Protein AF-A0A4Y2FJ87-F1 (afdb_monomer_lite)

Secondary structure (DSSP, 8-state):
---HHHHHHHHHHHHHH--HHHHHHHHHHH-TTS-HHHHHHHHHHHHHHSPSSPP-SHHHHHHHHHHHHHSGGGHHHHHHHHHHHHHTTT------

Organism: Araneus ventricosus (NCBI:txid182803)

Foldseek 3Di:
DPPPVLVVQLVVQCVVPVANLRSLVVSCVVCVVADSCNVVLVVQLCVQQCDPPHDPDPVVSVVSSVCSVVVCVVVVVVVVVVVVCVVVVRDDDPDD

Radius of gyration: 15.25 Å; chains: 1; bounding box: 34×30×40 Å

Structure (mmCIF, N/CA/C/O backbone):
data_AF-A0A4Y2FJ87-F1
#
_entry.id   AF-A0A4Y2FJ87-F1
#
loop_
_atom_site.group_PDB
_atom_site.id
_atom_site.type_symbol
_atom_site.label_atom_id
_atom_site.label_alt_id
_atom_site.label_comp_id
_atom_site.label_asym_id
_atom_site.label_entity_id
_atom_site.label_seq_id
_atom_site.pdbx_PDB_ins_code
_atom_site.Cartn_x
_atom_site.Cartn_y
_atom_site.Cartn_z
_atom_site.occupancy
_atom_site.B_iso_or_equiv
_atom_site.auth_seq_id
_atom_site.auth_comp_id
_atom_site.auth_asym_id
_atom_site.auth_atom_id
_atom_site.pdbx_PDB_model_num
ATOM 1 N N . MET A 1 1 ? 4.092 6.675 9.240 1.00 38.16 1 MET A N 1
ATOM 2 C CA . MET A 1 1 ? 3.720 8.035 8.795 1.00 38.16 1 MET A CA 1
ATOM 3 C C . MET A 1 1 ? 4.676 8.418 7.672 1.00 38.16 1 MET A C 1
ATOM 5 O O . MET A 1 1 ? 5.751 8.918 7.959 1.00 38.16 1 MET A O 1
ATOM 9 N N . ALA A 1 2 ? 4.354 8.068 6.422 1.00 48.09 2 ALA A N 1
ATOM 10 C CA . ALA A 1 2 ? 5.199 8.396 5.269 1.00 48.09 2 ALA A CA 1
ATOM 11 C C . ALA A 1 2 ? 5.321 9.930 5.149 1.00 48.09 2 ALA A C 1
ATOM 13 O O . ALA A 1 2 ? 4.279 10.602 5.165 1.00 48.09 2 ALA A O 1
ATOM 14 N N . PRO A 1 3 ? 6.535 10.507 5.104 1.00 57.69 3 PRO A N 1
ATOM 15 C CA . PRO A 1 3 ? 6.720 11.948 5.053 1.00 57.69 3 PRO A CA 1
ATOM 16 C C . PRO A 1 3 ? 6.033 12.497 3.801 1.00 57.69 3 PRO A C 1
ATOM 18 O O . PRO A 1 3 ? 6.150 11.953 2.708 1.00 57.69 3 PRO A O 1
ATOM 21 N N . MET A 1 4 ? 5.309 13.604 3.962 1.00 58.56 4 MET A N 1
ATOM 22 C CA . MET A 1 4 ? 4.474 14.280 2.955 1.00 58.56 4 MET A CA 1
ATOM 23 C C . MET A 1 4 ? 5.153 14.521 1.581 1.00 58.56 4 MET A C 1
ATOM 25 O O . MET A 1 4 ? 4.481 14.794 0.591 1.00 58.56 4 MET A O 1
ATOM 29 N N . GLN A 1 5 ? 6.478 14.388 1.513 1.00 61.12 5 GLN A N 1
ATOM 30 C CA . GLN A 1 5 ? 7.311 14.494 0.315 1.00 61.12 5 GLN A CA 1
ATOM 31 C C . GLN A 1 5 ? 7.160 13.305 -0.652 1.00 61.12 5 GLN A C 1
ATOM 33 O O . GLN A 1 5 ? 7.143 13.507 -1.864 1.00 61.12 5 GLN A O 1
ATOM 38 N N . GLU A 1 6 ? 6.987 12.084 -0.140 1.00 65.81 6 GLU A N 1
ATOM 39 C CA . GLU A 1 6 ? 6.905 10.859 -0.954 1.00 65.81 6 GLU A CA 1
ATOM 40 C C . GLU A 1 6 ? 5.653 10.840 -1.840 1.00 65.81 6 GLU A C 1
ATOM 42 O O . GLU A 1 6 ? 5.717 10.549 -3.033 1.00 65.81 6 GLU A O 1
ATOM 47 N N . LYS A 1 7 ? 4.505 11.234 -1.275 1.00 66.00 7 LYS A N 1
ATOM 48 C CA . LYS A 1 7 ? 3.230 11.302 -2.006 1.00 66.00 7 LYS A CA 1
ATOM 49 C C . LYS A 1 7 ? 3.260 12.369 -3.098 1.00 66.00 7 LYS A C 1
ATOM 51 O O . LYS A 1 7 ? 2.813 12.119 -4.215 1.00 66.00 7 LYS A O 1
ATOM 56 N N . SER A 1 8 ? 3.822 13.537 -2.787 1.00 74.81 8 SER A N 1
ATOM 57 C CA . SER A 1 8 ? 3.974 14.636 -3.745 1.00 74.81 8 SER A CA 1
ATOM 58 C C . SER A 1 8 ? 4.883 14.249 -4.910 1.00 74.81 8 SER A C 1
ATOM 60 O O . SER A 1 8 ? 4.585 14.589 -6.051 1.00 74.81 8 SER A O 1
ATOM 62 N N . PHE A 1 9 ? 5.946 13.481 -4.653 1.00 78.19 9 PHE A N 1
ATOM 63 C CA . PHE A 1 9 ? 6.806 12.954 -5.709 1.00 78.19 9 PHE A CA 1
ATOM 64 C C . PHE A 1 9 ? 6.035 12.036 -6.668 1.00 78.19 9 PHE A C 1
ATOM 66 O O . PHE A 1 9 ? 6.109 12.231 -7.879 1.00 78.19 9 PHE A O 1
ATOM 73 N N . CYS A 1 10 ? 5.242 11.092 -6.148 1.00 69.69 10 CYS A N 1
ATOM 74 C CA . CYS A 1 10 ? 4.462 10.184 -6.994 1.00 69.69 10 CYS A CA 1
ATOM 75 C C . CYS A 1 10 ? 3.470 10.927 -7.897 1.00 69.69 10 CYS A C 1
ATOM 77 O O . CYS A 1 10 ? 3.376 10.625 -9.083 1.00 69.69 10 CYS A O 1
ATOM 79 N N . VAL A 1 11 ? 2.763 11.925 -7.359 1.00 76.50 11 VAL A N 1
ATOM 80 C CA . VAL A 1 11 ? 1.792 12.724 -8.124 1.00 76.50 11 VAL A CA 1
ATOM 81 C C . VAL A 1 11 ? 2.484 13.554 -9.210 1.00 76.50 11 VAL A C 1
ATOM 83 O O . VAL A 1 11 ? 2.011 13.602 -10.345 1.00 76.50 11 VAL A O 1
ATOM 86 N N . LEU A 1 12 ? 3.630 14.167 -8.895 1.00 79.56 12 LEU A N 1
ATOM 87 C CA . LEU A 1 12 ? 4.400 14.964 -9.855 1.00 79.56 12 LEU A CA 1
ATOM 88 C C . LEU A 1 12 ? 5.010 14.113 -10.972 1.00 79.56 12 LEU A C 1
ATOM 90 O O . LEU A 1 12 ? 5.029 14.544 -12.122 1.00 79.56 12 LEU A O 1
ATOM 94 N N . GLU A 1 13 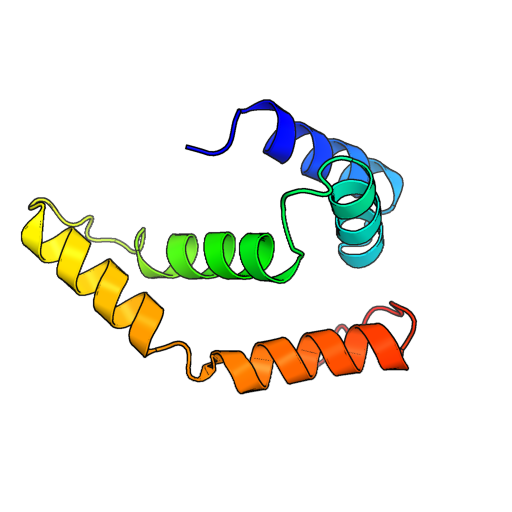? 5.503 12.915 -10.664 1.00 76.75 13 GLU A N 1
ATOM 95 C CA . GLU A 1 13 ? 6.021 12.001 -11.685 1.00 76.75 13 GLU A CA 1
ATOM 96 C C . GLU A 1 13 ? 4.893 11.394 -12.529 1.00 76.75 13 GLU A C 1
ATOM 98 O O . GLU A 1 13 ? 5.048 11.225 -13.742 1.00 76.75 13 GLU A O 1
ATOM 103 N N . TYR A 1 14 ? 3.727 11.127 -11.931 1.00 71.62 14 TYR A N 1
ATOM 104 C CA . TYR A 1 14 ? 2.567 10.624 -12.667 1.00 71.62 14 TYR A CA 1
ATOM 105 C C . TYR A 1 14 ? 2.059 11.658 -13.670 1.00 71.62 14 TYR A C 1
ATOM 107 O O . TYR A 1 14 ? 1.779 11.315 -14.815 1.00 71.62 14 TYR A O 1
ATOM 115 N N . ALA A 1 15 ? 2.045 12.938 -13.293 1.00 78.00 15 ALA A N 1
ATOM 116 C CA . ALA A 1 15 ? 1.685 14.028 -14.196 1.00 78.00 15 ALA A CA 1
ATOM 117 C C . ALA A 1 15 ? 2.633 14.167 -15.406 1.00 78.00 15 ALA A C 1
ATOM 119 O O . ALA A 1 15 ? 2.232 14.716 -16.429 1.00 78.00 15 ALA A O 1
ATOM 120 N N . LYS A 1 16 ? 3.878 13.673 -15.316 1.00 76.25 16 LYS A N 1
ATOM 121 C CA . LYS A 1 16 ? 4.867 13.743 -16.408 1.00 76.25 16 LYS A CA 1
ATOM 122 C C . LYS A 1 16 ? 4.785 12.576 -17.386 1.00 76.25 16 LYS A C 1
ATOM 124 O O . LYS A 1 16 ? 5.078 12.756 -18.562 1.00 76.25 16 LYS A O 1
ATOM 129 N N . CYS A 1 17 ? 4.483 11.375 -16.896 1.00 71.75 17 CYS A N 1
ATOM 130 C CA . CYS A 1 17 ? 4.621 10.145 -17.682 1.00 71.75 17 CYS A CA 1
ATOM 131 C C . CYS A 1 17 ? 3.312 9.353 -17.819 1.00 71.75 17 CYS A C 1
ATOM 133 O O . CYS A 1 17 ? 3.262 8.416 -18.610 1.00 71.75 17 CYS A O 1
ATOM 135 N N . SER A 1 18 ? 2.282 9.685 -17.030 1.00 69.88 18 SER A N 1
ATOM 136 C CA . SER A 1 18 ? 0.991 8.977 -16.924 1.00 69.88 18 SER A CA 1
ATOM 137 C C . SER A 1 18 ? 1.109 7.460 -16.716 1.00 69.88 18 SER A C 1
ATOM 139 O O . SER A 1 18 ? 0.131 6.731 -16.843 1.00 69.88 18 SER A O 1
ATOM 141 N N . SER A 1 19 ? 2.303 6.978 -16.361 1.00 68.31 19 SER A N 1
ATOM 142 C CA . SER A 1 19 ? 2.623 5.566 -16.225 1.00 68.31 19 SER A CA 1
ATOM 143 C C . SER A 1 19 ? 3.030 5.261 -14.798 1.00 68.31 19 SER A C 1
ATOM 145 O O . SER A 1 19 ? 4.062 5.729 -14.309 1.00 68.31 19 SER A O 1
ATOM 147 N N . VAL A 1 20 ? 2.232 4.419 -14.145 1.00 65.69 20 VAL A N 1
ATOM 148 C CA . VAL A 1 20 ? 2.461 3.984 -12.762 1.00 65.69 20 VAL A CA 1
ATOM 149 C C . VAL A 1 20 ? 3.816 3.285 -12.633 1.00 65.69 20 VAL A C 1
ATOM 151 O O . VAL A 1 20 ? 4.535 3.509 -11.664 1.00 65.69 20 VAL A O 1
ATOM 154 N N . THR A 1 21 ? 4.241 2.521 -13.643 1.00 61.81 21 THR A N 1
ATOM 155 C CA . THR A 1 21 ? 5.540 1.834 -13.630 1.00 61.81 21 THR A CA 1
ATOM 156 C C . THR A 1 21 ? 6.721 2.803 -13.713 1.00 61.81 21 THR A C 1
ATOM 158 O O . THR A 1 21 ? 7.752 2.582 -13.071 1.00 61.81 21 THR A O 1
ATOM 161 N N . SER A 1 22 ? 6.591 3.895 -14.470 1.00 68.06 22 SER A N 1
ATOM 162 C CA . SER A 1 22 ? 7.616 4.944 -14.532 1.00 68.06 22 SER A CA 1
ATOM 163 C C . SER A 1 22 ? 7.720 5.708 -13.215 1.00 68.06 22 SER A C 1
ATOM 165 O O . SER A 1 22 ? 8.830 5.924 -12.727 1.00 68.06 22 SER A O 1
ATOM 167 N N . VAL A 1 23 ? 6.578 6.031 -12.598 1.00 71.81 23 VAL A N 1
ATOM 168 C CA . VAL A 1 23 ? 6.518 6.646 -11.264 1.00 71.81 23 VAL A CA 1
ATOM 169 C C . VAL A 1 23 ? 7.159 5.740 -10.227 1.00 71.81 23 VAL A C 1
ATOM 171 O O . VAL A 1 23 ? 8.003 6.188 -9.458 1.00 71.81 23 VAL A O 1
ATOM 174 N N . GLN A 1 24 ? 6.830 4.451 -10.255 1.00 69.12 24 GLN A N 1
ATOM 175 C CA . GLN A 1 24 ? 7.383 3.462 -9.343 1.00 69.12 24 GLN A CA 1
ATOM 176 C C . GLN A 1 24 ? 8.904 3.340 -9.507 1.00 69.12 24 GLN A C 1
ATOM 178 O O . GLN A 1 24 ? 9.621 3.392 -8.516 1.00 69.12 24 GLN A O 1
ATOM 183 N N . ARG A 1 25 ? 9.447 3.267 -10.732 1.00 70.19 25 ARG A N 1
ATOM 184 C CA . ARG A 1 25 ? 10.912 3.265 -10.936 1.00 70.19 25 ARG A CA 1
ATOM 185 C C . ARG A 1 25 ? 11.577 4.548 -10.447 1.00 70.19 25 ARG A C 1
ATOM 187 O O . ARG A 1 25 ? 12.640 4.483 -9.832 1.00 70.19 25 ARG A O 1
ATOM 194 N N . ALA A 1 26 ? 10.978 5.702 -10.732 1.00 76.25 26 ALA A N 1
ATOM 195 C CA . ALA A 1 26 ? 11.495 6.989 -10.282 1.00 76.25 26 ALA A CA 1
ATOM 196 C C . ALA A 1 26 ? 11.479 7.083 -8.747 1.00 76.25 26 ALA A C 1
ATOM 198 O O . ALA A 1 26 ? 12.442 7.567 -8.152 1.00 76.25 26 ALA A O 1
ATOM 199 N N . PHE A 1 27 ? 10.434 6.546 -8.115 1.00 73.38 27 PHE A N 1
ATOM 200 C CA . PHE A 1 27 ? 10.269 6.497 -6.667 1.00 73.38 27 PHE A CA 1
ATOM 201 C C . PHE A 1 27 ? 11.331 5.608 -6.026 1.00 73.38 27 PHE A C 1
ATOM 203 O O . PHE A 1 27 ? 12.050 6.064 -5.147 1.00 73.38 27 PHE A O 1
ATOM 210 N N . LEU A 1 28 ? 11.531 4.396 -6.544 1.00 69.81 28 LEU A N 1
ATOM 211 C CA . LEU A 1 28 ? 12.561 3.466 -6.065 1.00 69.81 28 LEU A CA 1
ATOM 212 C C . LEU A 1 28 ? 13.979 4.011 -6.213 1.00 69.81 28 LEU A C 1
ATOM 214 O O . LEU A 1 28 ? 14.844 3.758 -5.383 1.00 69.81 28 LEU A O 1
ATOM 218 N N . ARG A 1 29 ? 14.231 4.786 -7.272 1.00 71.94 29 ARG A N 1
ATOM 219 C CA . ARG A 1 29 ? 15.520 5.453 -7.466 1.00 71.94 29 ARG A CA 1
ATOM 220 C C . ARG A 1 29 ? 15.740 6.583 -6.457 1.00 71.94 29 ARG A C 1
ATOM 222 O O . ARG A 1 29 ? 16.882 6.886 -6.125 1.00 71.94 29 ARG A O 1
ATOM 229 N N . LYS A 1 30 ? 14.665 7.241 -6.022 1.00 76.81 30 LYS A N 1
ATOM 230 C CA . LYS A 1 30 ? 14.700 8.379 -5.096 1.00 76.81 30 LYS A CA 1
ATOM 231 C C . LYS A 1 30 ? 14.691 7.939 -3.628 1.00 76.81 30 LYS A C 1
ATOM 233 O O . LYS A 1 30 ? 15.302 8.616 -2.807 1.00 76.81 30 LYS A O 1
ATOM 238 N N . TYR A 1 31 ? 14.042 6.815 -3.337 1.00 72.62 31 TYR A N 1
ATOM 239 C CA . TYR A 1 31 ? 13.836 6.242 -2.011 1.00 72.62 31 TYR A CA 1
ATOM 240 C C . TYR A 1 31 ? 14.320 4.782 -2.002 1.00 72.62 31 TYR A C 1
ATOM 242 O O . TYR A 1 31 ? 13.501 3.866 -2.024 1.00 72.62 31 TYR A O 1
ATOM 250 N N . PRO A 1 32 ? 15.647 4.551 -2.003 1.00 65.00 32 PRO A N 1
ATOM 251 C CA . PRO A 1 32 ? 16.228 3.206 -2.078 1.00 65.00 32 PRO A CA 1
ATOM 252 C C . PRO A 1 32 ? 15.900 2.335 -0.856 1.00 65.00 32 PRO A C 1
ATOM 254 O O . PRO A 1 32 ? 15.951 1.112 -0.953 1.00 65.00 32 PRO A O 1
ATOM 257 N N . ASP A 1 33 ? 15.532 2.961 0.264 1.00 70.38 33 ASP A N 1
ATOM 258 C CA . ASP A 1 33 ? 15.123 2.277 1.493 1.00 70.38 33 ASP A CA 1
ATOM 259 C C . ASP A 1 33 ? 13.684 1.738 1.425 1.00 70.38 33 ASP A C 1
ATOM 261 O O . ASP A 1 33 ? 13.295 0.918 2.252 1.00 70.38 33 ASP A O 1
ATOM 265 N N . PHE A 1 34 ? 12.887 2.181 0.444 1.00 60.88 34 PHE A N 1
ATOM 266 C CA . PHE A 1 34 ? 11.530 1.695 0.221 1.00 60.88 34 PHE A CA 1
ATOM 267 C C . PHE A 1 34 ? 11.525 0.691 -0.922 1.00 60.88 34 PHE A C 1
ATOM 269 O O . PHE A 1 34 ? 11.763 1.036 -2.082 1.00 60.88 34 PHE A O 1
ATOM 276 N N . THR A 1 35 ? 11.209 -0.566 -0.621 1.00 67.38 35 THR A N 1
ATOM 277 C CA . THR A 1 35 ? 11.029 -1.553 -1.681 1.00 67.38 35 THR A CA 1
ATOM 278 C C . THR A 1 35 ? 9.699 -1.291 -2.399 1.00 67.38 35 THR A C 1
ATOM 280 O O . THR A 1 35 ? 8.751 -0.764 -1.808 1.00 67.38 35 THR A O 1
ATOM 283 N N . PRO A 1 36 ? 9.558 -1.672 -3.683 1.00 65.44 36 PRO A N 1
ATOM 284 C CA . PRO A 1 36 ? 8.284 -1.485 -4.380 1.00 65.44 36 PRO A CA 1
ATOM 285 C C . PRO A 1 36 ? 7.165 -2.287 -3.716 1.00 65.44 36 PRO A C 1
ATOM 287 O O . PRO A 1 36 ? 6.002 -1.898 -3.745 1.00 65.44 36 PRO A O 1
ATOM 290 N N . ARG A 1 37 ? 7.551 -3.384 -3.069 1.00 69.44 37 ARG A N 1
ATOM 291 C CA . ARG A 1 37 ? 6.712 -4.220 -2.227 1.00 69.44 37 ARG A CA 1
ATOM 292 C C . ARG A 1 37 ? 6.150 -3.437 -1.037 1.00 69.44 37 ARG A C 1
ATOM 294 O O . ARG A 1 37 ? 4.951 -3.525 -0.813 1.00 69.44 37 ARG A O 1
ATOM 301 N N . ASP A 1 38 ? 6.953 -2.618 -0.360 1.00 72.25 38 ASP A N 1
ATOM 302 C CA . ASP A 1 38 ? 6.485 -1.781 0.757 1.00 72.25 38 ASP A CA 1
ATOM 303 C C . ASP A 1 38 ? 5.482 -0.716 0.302 1.00 72.25 38 ASP A C 1
ATOM 305 O O . ASP A 1 38 ? 4.507 -0.446 1.001 1.00 72.25 38 ASP A O 1
ATOM 309 N N . PHE A 1 39 ? 5.677 -0.146 -0.894 1.00 70.06 39 PHE A N 1
ATOM 310 C CA . PHE A 1 39 ? 4.746 0.828 -1.468 1.00 70.06 39 PHE A CA 1
ATOM 311 C C . PHE A 1 39 ? 3.373 0.204 -1.763 1.00 70.06 39 PHE A C 1
ATOM 313 O O . PHE A 1 39 ? 2.352 0.7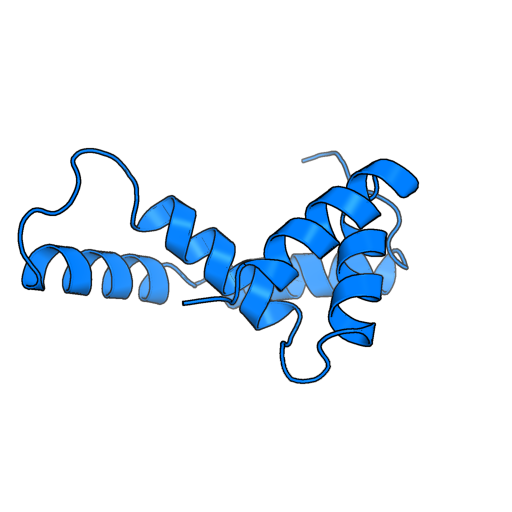30 -1.320 1.00 70.06 39 PHE A O 1
ATOM 320 N N . PHE A 1 40 ? 3.342 -0.936 -2.462 1.00 71.50 40 PHE A N 1
ATOM 321 C CA . PHE A 1 40 ? 2.089 -1.637 -2.766 1.00 71.50 40 PHE A CA 1
ATOM 322 C C . PHE A 1 40 ? 1.408 -2.190 -1.520 1.00 71.50 40 PHE A C 1
ATOM 324 O O . PHE A 1 40 ? 0.191 -2.083 -1.388 1.00 71.50 40 PHE A O 1
ATOM 331 N N . LEU A 1 41 ? 2.188 -2.750 -0.596 1.00 74.25 41 LEU A N 1
ATOM 332 C CA . LEU A 1 41 ? 1.685 -3.243 0.677 1.00 74.25 41 LEU A CA 1
ATOM 333 C C . LEU A 1 41 ? 1.021 -2.118 1.471 1.00 74.25 41 LEU A C 1
ATOM 335 O O . LEU A 1 41 ? -0.085 -2.284 1.978 1.00 74.25 41 LEU A O 1
ATOM 339 N N . TRP A 1 42 ? 1.671 -0.956 1.547 1.00 76.38 42 TRP A N 1
ATOM 340 C CA . TRP A 1 42 ? 1.121 0.197 2.246 1.00 76.38 42 TRP A CA 1
ATOM 341 C C . TRP A 1 42 ? -0.180 0.698 1.616 1.00 76.38 42 TRP A C 1
ATOM 343 O O . TRP A 1 42 ? -1.104 1.066 2.341 1.00 76.38 42 TRP A O 1
ATOM 353 N N . ASP A 1 43 ? -0.271 0.721 0.286 1.00 78.00 43 ASP A N 1
ATOM 354 C CA . ASP A 1 43 ? -1.486 1.161 -0.399 1.00 78.00 43 ASP A CA 1
ATOM 355 C C . ASP A 1 43 ? -2.643 0.171 -0.211 1.00 78.00 43 ASP A C 1
ATOM 357 O O . ASP A 1 43 ? -3.731 0.573 0.194 1.00 78.00 43 ASP A O 1
ATOM 361 N N . TYR A 1 44 ? -2.369 -1.129 -0.343 1.00 78.62 44 TYR A N 1
ATOM 362 C CA . TYR A 1 44 ? -3.334 -2.200 -0.095 1.00 78.62 44 TYR A CA 1
ATOM 363 C C . TYR A 1 44 ? -3.874 -2.195 1.340 1.00 78.62 44 TYR A C 1
ATOM 365 O O . TYR A 1 44 ? -5.084 -2.245 1.570 1.00 78.62 44 TYR A O 1
ATOM 373 N N . VAL A 1 45 ? -2.977 -2.095 2.327 1.00 80.25 45 VAL A N 1
ATOM 374 C CA . VAL A 1 45 ? -3.364 -2.022 3.741 1.00 80.25 45 VAL A CA 1
ATOM 375 C C . VAL A 1 45 ? -4.211 -0.776 3.987 1.00 80.25 45 VAL A C 1
ATOM 377 O O . VAL A 1 45 ? -5.188 -0.848 4.728 1.00 80.25 45 VAL A O 1
ATOM 380 N N . LYS A 1 46 ? -3.901 0.355 3.342 1.00 79.81 46 LYS A N 1
ATOM 381 C CA . LYS A 1 46 ? -4.709 1.574 3.462 1.00 79.81 46 LYS A CA 1
ATOM 382 C C . LYS A 1 46 ? -6.136 1.342 2.958 1.00 79.81 46 LYS A C 1
ATOM 384 O O . LYS A 1 46 ? -7.084 1.629 3.685 1.00 79.81 46 LYS A O 1
ATOM 389 N N . ASP A 1 47 ? -6.291 0.759 1.778 1.00 81.88 47 ASP A N 1
ATOM 390 C CA . ASP A 1 47 ? -7.611 0.512 1.196 1.00 81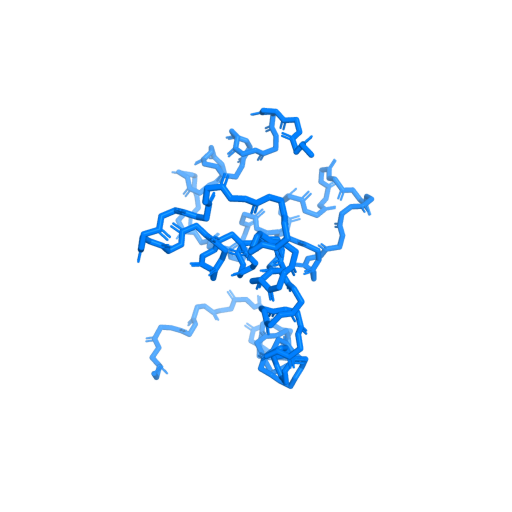.88 47 ASP A CA 1
ATOM 391 C C . ASP A 1 47 ? -8.455 -0.454 2.029 1.00 81.88 47 ASP A C 1
ATOM 393 O O . ASP A 1 47 ? -9.662 -0.269 2.135 1.00 81.88 47 ASP A O 1
ATOM 397 N N . LYS A 1 48 ? -7.837 -1.448 2.676 1.00 79.69 48 LYS A N 1
ATOM 398 C CA . LYS A 1 48 ? -8.541 -2.427 3.522 1.00 79.69 48 LYS A CA 1
ATOM 399 C C . LYS A 1 48 ? -8.832 -1.915 4.935 1.00 79.69 48 LYS A C 1
ATOM 401 O O . LYS A 1 48 ? -9.851 -2.272 5.525 1.00 79.69 48 LYS A O 1
ATOM 406 N N . VAL A 1 49 ? -7.958 -1.080 5.494 1.00 82.56 49 VAL A N 1
ATOM 407 C CA . VAL A 1 49 ? -8.087 -0.581 6.873 1.00 82.56 49 VAL A CA 1
ATOM 408 C C . VAL A 1 49 ? -9.038 0.615 6.961 1.00 82.56 49 VAL A C 1
ATOM 410 O O . VAL A 1 49 ? -9.816 0.702 7.914 1.00 82.56 49 VAL A O 1
ATOM 413 N N . TYR A 1 50 ? -9.024 1.510 5.967 1.00 80.12 50 TYR A N 1
ATOM 414 C CA . TYR A 1 50 ? -9.813 2.750 5.969 1.00 80.12 50 TYR A CA 1
ATOM 415 C C . TYR A 1 50 ? -11.220 2.601 5.352 1.00 80.12 50 TYR A C 1
ATOM 417 O O . TYR A 1 50 ? -11.849 3.600 4.997 1.00 80.12 50 TYR A O 1
ATOM 425 N N . VAL A 1 51 ? -11.753 1.376 5.267 1.00 81.31 51 VAL A N 1
ATOM 426 C CA . VAL A 1 51 ? -13.131 1.122 4.813 1.00 81.31 51 VAL A CA 1
ATOM 427 C C . VAL A 1 51 ? -14.143 1.548 5.895 1.00 81.31 51 VAL A C 1
ATOM 429 O O . VAL A 1 51 ? -14.019 1.124 7.054 1.00 81.31 51 VAL A O 1
ATOM 432 N N . PRO A 1 52 ? -15.165 2.361 5.561 1.00 85.38 52 PRO A N 1
ATOM 433 C CA . PRO A 1 52 ? -16.247 2.694 6.485 1.00 85.38 52 PRO A CA 1
ATOM 434 C C . PRO A 1 52 ? -17.065 1.455 6.905 1.00 85.38 52 PRO A C 1
ATOM 436 O O . PRO A 1 52 ? -17.301 0.582 6.073 1.00 85.38 52 PRO A O 1
ATOM 439 N N . PRO A 1 53 ? -17.571 1.378 8.152 1.00 81.75 53 PRO A N 1
ATOM 440 C CA . PRO A 1 53 ? -17.429 2.352 9.233 1.00 81.75 53 PRO A CA 1
ATOM 441 C C . PRO A 1 53 ? -16.021 2.327 9.833 1.00 81.75 53 PRO A C 1
ATOM 443 O O . PRO A 1 53 ? -15.438 1.260 10.006 1.00 81.75 53 PRO A O 1
ATOM 446 N N . MET A 1 54 ? -15.475 3.501 10.151 1.00 82.31 54 MET A N 1
ATOM 447 C CA . MET A 1 54 ? -14.128 3.637 10.714 1.00 82.31 54 MET A CA 1
ATOM 448 C C . MET A 1 54 ? -14.052 2.930 12.080 1.00 82.31 54 MET A C 1
ATOM 450 O O . MET A 1 54 ? -14.970 3.098 12.887 1.00 82.31 54 MET A O 1
ATOM 454 N N . PRO A 1 55 ? -12.994 2.153 12.374 1.00 80.38 55 PRO A N 1
ATOM 455 C CA . PRO A 1 55 ? -12.864 1.517 13.676 1.00 80.38 55 PRO A CA 1
ATOM 456 C C . PRO A 1 55 ? -12.682 2.601 14.745 1.00 80.38 55 PRO A C 1
ATOM 458 O O . PRO A 1 55 ? -11.773 3.425 14.670 1.00 80.38 55 PRO A O 1
ATOM 461 N N . THR A 1 56 ? -13.563 2.611 15.742 1.00 84.00 56 THR A N 1
ATOM 462 C CA . THR A 1 56 ? -13.541 3.575 16.856 1.00 84.00 56 THR A CA 1
ATOM 463 C C . THR A 1 56 ? -12.630 3.140 18.002 1.00 84.00 56 THR A C 1
ATOM 465 O O . THR A 1 56 ? -12.322 3.941 18.879 1.00 84.00 56 THR A O 1
ATOM 468 N N . MET A 1 57 ? -12.178 1.882 17.996 1.00 89.62 57 MET A N 1
ATOM 469 C CA . MET A 1 57 ? -11.347 1.289 19.043 1.00 89.62 57 MET A CA 1
ATOM 470 C C . MET A 1 57 ? -10.022 0.785 18.473 1.00 89.62 57 MET A C 1
ATOM 472 O O . MET A 1 57 ? -9.981 0.229 17.374 1.00 89.62 57 MET A O 1
ATOM 476 N N . LEU A 1 58 ? -8.948 0.915 19.261 1.00 88.25 58 LEU A N 1
ATOM 477 C CA . LEU A 1 58 ? -7.610 0.437 18.894 1.00 88.25 58 LEU A CA 1
ATOM 478 C C . LEU A 1 58 ? -7.611 -1.062 18.564 1.00 88.25 58 LEU A C 1
ATOM 480 O O . LEU A 1 58 ? -6.967 -1.477 17.608 1.00 88.25 58 LEU A O 1
ATOM 484 N N . GLN A 1 59 ? -8.371 -1.856 19.322 1.00 89.12 59 GLN A N 1
ATOM 485 C CA . GLN A 1 59 ? -8.485 -3.296 19.101 1.00 89.12 59 GLN A CA 1
ATOM 486 C C . GLN A 1 59 ? -9.131 -3.615 17.744 1.00 89.12 59 GLN A C 1
ATOM 488 O O . GLN A 1 59 ? -8.587 -4.407 16.986 1.00 89.12 59 GLN A O 1
ATOM 493 N N . ALA A 1 60 ? -10.220 -2.929 17.384 1.00 85.00 60 ALA A N 1
ATOM 494 C CA . ALA A 1 60 ? -10.865 -3.099 16.080 1.00 85.00 60 ALA A CA 1
ATOM 495 C C . ALA A 1 60 ? -9.956 -2.655 14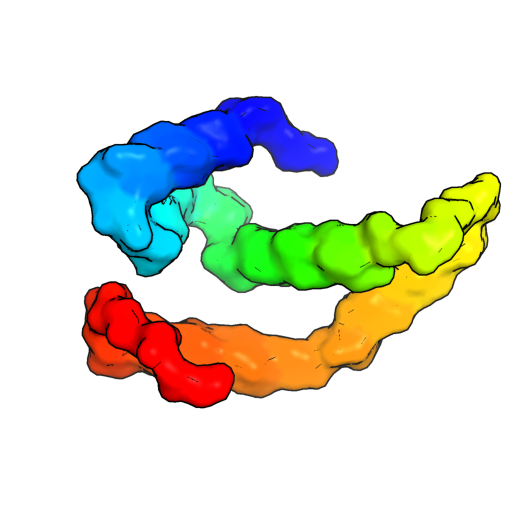.920 1.00 85.00 60 ALA A C 1
ATOM 497 O O . ALA A 1 60 ? -9.999 -3.227 13.832 1.00 85.00 60 ALA A O 1
ATOM 498 N N . LEU A 1 61 ? -9.112 -1.642 15.144 1.00 87.75 61 LEU A N 1
ATOM 499 C CA . LEU A 1 61 ? -8.096 -1.234 14.176 1.00 87.75 61 LEU A CA 1
ATOM 500 C C . LEU A 1 61 ? -6.997 -2.298 14.032 1.00 87.75 61 LEU A C 1
ATOM 502 O O . LEU A 1 61 ? -6.621 -2.621 12.908 1.00 87.75 61 LEU A O 1
ATOM 506 N N . GLN A 1 62 ? -6.509 -2.861 15.141 1.00 87.94 62 GLN A N 1
ATOM 507 C CA . GLN A 1 62 ? -5.537 -3.958 15.124 1.00 87.94 62 GLN A CA 1
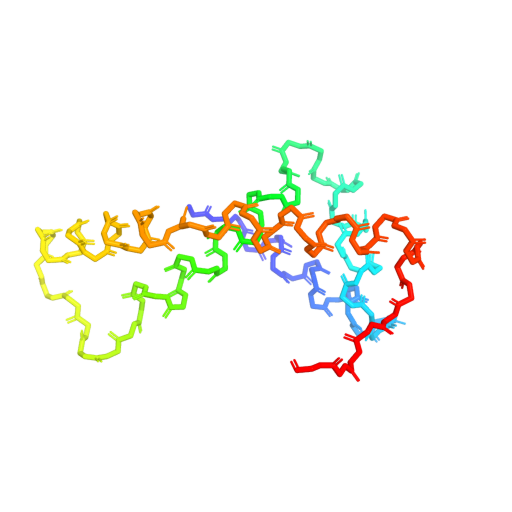ATOM 508 C C . GLN A 1 62 ? -6.098 -5.186 14.411 1.00 87.94 62 GLN A C 1
ATOM 510 O O . GLN A 1 62 ? -5.440 -5.699 13.517 1.00 87.94 62 GLN A O 1
ATOM 515 N N . GLU A 1 63 ? -7.325 -5.600 14.728 1.00 88.75 63 GLU A N 1
ATOM 516 C CA . GLU A 1 63 ? -7.996 -6.722 14.068 1.00 88.75 63 GLU A CA 1
ATOM 517 C C . GLU A 1 63 ? -8.128 -6.486 12.560 1.00 88.75 63 GLU A C 1
ATOM 519 O O . GLU A 1 63 ? -7.825 -7.381 11.777 1.00 88.75 63 GLU A O 1
ATOM 524 N N . ARG A 1 64 ? -8.482 -5.270 12.123 1.00 87.06 64 ARG A N 1
ATOM 525 C CA . ARG A 1 64 ? -8.542 -4.936 10.690 1.00 87.06 64 ARG A CA 1
ATOM 526 C C . ARG A 1 64 ? -7.183 -4.957 10.006 1.00 87.06 64 ARG A C 1
ATOM 528 O O . ARG A 1 64 ? -7.100 -5.437 8.882 1.00 87.06 64 ARG A O 1
ATOM 535 N N . ILE A 1 65 ? -6.132 -4.451 10.653 1.00 84.38 65 ILE A N 1
ATOM 536 C CA . ILE A 1 65 ? -4.764 -4.525 10.118 1.00 84.38 65 ILE A CA 1
ATOM 537 C C . ILE A 1 65 ? -4.333 -5.987 10.021 1.00 84.38 65 ILE A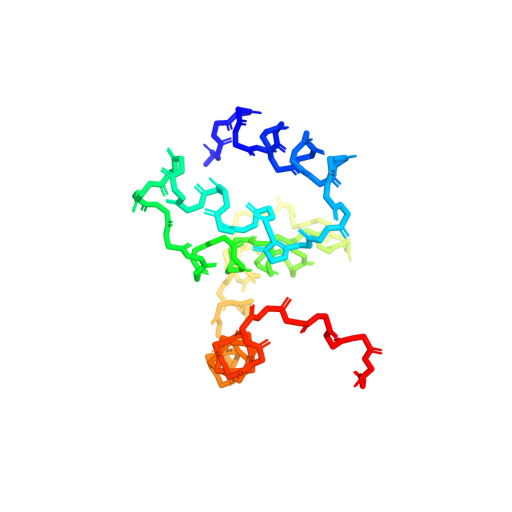 C 1
ATOM 539 O O . ILE A 1 65 ? -3.824 -6.394 8.984 1.00 84.38 65 ILE A O 1
ATOM 543 N N . THR A 1 66 ? -4.568 -6.786 11.063 1.00 85.12 66 THR A N 1
ATOM 544 C CA . THR A 1 66 ? -4.240 -8.213 11.070 1.00 85.12 66 THR A CA 1
ATOM 545 C C . THR A 1 66 ? -4.981 -8.937 9.961 1.00 85.12 66 THR A C 1
ATOM 547 O O . THR A 1 66 ? -4.325 -9.597 9.170 1.00 85.12 66 THR A O 1
ATOM 550 N N . VAL A 1 67 ? -6.297 -8.744 9.828 1.00 83.69 67 VAL A N 1
ATOM 551 C CA . VAL A 1 67 ? -7.093 -9.332 8.742 1.00 83.69 67 VAL A CA 1
ATOM 552 C C . VAL A 1 67 ? -6.569 -8.887 7.379 1.00 83.69 67 VAL A C 1
ATOM 554 O O . VAL A 1 67 ? -6.345 -9.736 6.527 1.00 83.69 67 VAL A O 1
ATOM 557 N N . ALA A 1 68 ? -6.304 -7.593 7.175 1.00 80.06 68 ALA A N 1
ATOM 558 C CA . ALA A 1 68 ? -5.763 -7.077 5.918 1.00 80.06 68 ALA A CA 1
ATOM 559 C C . ALA A 1 68 ? -4.382 -7.655 5.586 1.00 80.06 68 ALA A C 1
ATOM 561 O O . ALA A 1 68 ? -4.093 -7.861 4.415 1.00 80.06 68 ALA A O 1
ATOM 562 N N . VAL A 1 69 ? -3.548 -7.917 6.598 1.00 77.69 69 VAL A N 1
ATOM 563 C CA . VAL A 1 69 ? -2.212 -8.509 6.451 1.00 77.69 69 VAL A CA 1
ATOM 564 C C . VAL A 1 69 ? -2.270 -10.028 6.265 1.00 77.69 69 VAL A C 1
ATOM 566 O O . VAL A 1 69 ? -1.442 -10.583 5.554 1.00 77.69 69 VAL A O 1
ATOM 569 N N . THR A 1 70 ? -3.243 -10.719 6.857 1.00 74.75 70 THR A N 1
ATOM 570 C CA . THR A 1 70 ? -3.439 -12.167 6.677 1.00 74.75 70 THR A CA 1
ATOM 571 C C . THR A 1 70 ? -4.199 -12.509 5.398 1.00 74.75 70 THR A C 1
ATOM 573 O O . THR A 1 70 ? -4.000 -13.583 4.850 1.00 74.75 70 THR A O 1
ATOM 576 N N . ASP A 1 71 ? -5.019 -11.583 4.891 1.00 71.25 71 ASP A N 1
ATOM 577 C CA . ASP A 1 71 ? -5.632 -11.617 3.552 1.00 71.25 71 ASP A CA 1
ATOM 578 C C . ASP A 1 71 ? -4.574 -11.437 2.444 1.00 71.25 71 ASP A C 1
ATOM 580 O O . ASP A 1 71 ? -4.858 -11.584 1.258 1.00 71.25 71 ASP A O 1
ATOM 584 N N . ILE A 1 72 ? -3.315 -11.159 2.815 1.00 62.97 72 ILE A N 1
ATOM 585 C CA . ILE A 1 72 ? -2.154 -11.181 1.918 1.00 62.97 72 ILE A CA 1
ATOM 586 C C . ILE A 1 72 ? -1.761 -12.638 1.611 1.00 62.97 72 ILE A C 1
ATOM 588 O O . ILE A 1 72 ? -0.624 -13.057 1.799 1.00 62.97 72 ILE A O 1
ATOM 592 N N . ASP A 1 73 ? -2.689 -13.396 1.028 1.00 57.34 73 ASP A N 1
ATOM 593 C CA . ASP A 1 73 ? -2.347 -14.397 0.003 1.00 57.34 73 ASP A CA 1
ATOM 594 C C . ASP A 1 73 ? -1.873 -13.691 -1.302 1.00 57.34 73 ASP A C 1
ATOM 596 O O . ASP A 1 73 ? -1.329 -14.275 -2.241 1.00 57.34 73 ASP A O 1
ATOM 600 N N . VAL A 1 74 ? -1.992 -12.354 -1.302 1.00 52.28 74 VAL A N 1
ATOM 601 C CA . VAL A 1 74 ? -1.472 -11.341 -2.232 1.00 52.28 74 VAL A CA 1
ATOM 602 C C . VAL A 1 74 ? 0.037 -11.432 -2.476 1.00 52.28 74 VAL A C 1
ATOM 604 O O . VAL A 1 74 ? 0.507 -10.803 -3.413 1.00 52.28 74 VAL A O 1
ATOM 607 N N . TRP A 1 75 ? 0.824 -12.228 -1.744 1.00 57.59 75 TRP A N 1
ATOM 608 C CA . TRP A 1 75 ? 2.202 -12.500 -2.174 1.00 57.59 75 TRP A CA 1
ATOM 609 C C . TRP A 1 75 ? 2.240 -13.118 -3.572 1.00 57.59 75 TRP A C 1
ATOM 611 O O . TRP A 1 75 ? 3.101 -12.744 -4.359 1.00 57.59 75 TRP A O 1
ATOM 621 N N . THR A 1 76 ? 1.259 -13.955 -3.915 1.00 60.28 76 THR A N 1
ATOM 622 C CA . THR A 1 76 ? 1.138 -14.580 -5.238 1.00 60.28 76 THR A CA 1
ATOM 623 C C . THR A 1 76 ? 0.700 -13.579 -6.308 1.00 60.28 76 THR A C 1
ATOM 625 O O . THR A 1 76 ? 1.271 -13.551 -7.393 1.00 60.28 76 THR A O 1
ATOM 628 N N . GLU A 1 77 ? -0.263 -12.704 -6.002 1.00 60.72 77 GLU A N 1
ATOM 629 C CA . GLU A 1 77 ? -0.742 -11.648 -6.912 1.00 60.72 77 GLU A CA 1
ATOM 630 C C . GLU A 1 77 ? 0.299 -10.525 -7.084 1.00 60.72 77 GLU A C 1
ATOM 632 O O . GLU A 1 77 ? 0.481 -9.985 -8.173 1.00 60.72 77 GLU A O 1
ATOM 637 N N . LEU A 1 78 ? 1.031 -10.183 -6.022 1.00 63.69 78 LEU A N 1
ATOM 638 C CA . LEU A 1 78 ? 2.113 -9.203 -6.041 1.00 63.69 78 LEU A CA 1
ATOM 639 C C . LEU A 1 78 ? 3.346 -9.768 -6.750 1.00 63.69 78 LEU A C 1
ATOM 641 O O . LEU A 1 78 ? 3.946 -9.048 -7.545 1.00 63.69 78 LEU A O 1
ATOM 645 N N . ASP A 1 79 ? 3.699 -11.040 -6.530 1.00 65.19 79 ASP A N 1
ATOM 646 C CA . ASP A 1 79 ? 4.730 -11.719 -7.321 1.00 65.19 79 ASP A CA 1
ATOM 647 C C . ASP A 1 79 ? 4.289 -11.883 -8.776 1.00 65.19 79 ASP A C 1
ATOM 649 O O . ASP A 1 79 ? 5.120 -11.697 -9.659 1.00 65.19 79 ASP A O 1
ATOM 653 N N . TYR A 1 80 ? 3.005 -12.132 -9.059 1.00 65.75 80 TYR A N 1
ATOM 654 C CA . TYR A 1 80 ? 2.463 -12.147 -10.419 1.00 65.75 80 TYR A CA 1
ATOM 655 C C . TYR A 1 80 ? 2.587 -10.771 -11.074 1.00 65.75 80 TYR A C 1
ATOM 657 O O . TYR A 1 80 ? 3.186 -10.655 -12.137 1.00 65.75 80 TYR A O 1
ATOM 665 N N . ARG A 1 81 ? 2.124 -9.696 -10.430 1.00 64.44 81 ARG A N 1
ATOM 666 C CA . ARG A 1 81 ? 2.230 -8.324 -10.953 1.00 64.44 81 ARG A CA 1
ATOM 667 C C . ARG A 1 81 ? 3.676 -7.854 -11.079 1.00 64.44 81 ARG A C 1
ATOM 669 O O . ARG A 1 81 ? 4.005 -7.173 -12.049 1.00 64.44 81 ARG A O 1
ATOM 676 N N . TRP A 1 82 ? 4.557 -8.238 -10.156 1.00 64.81 82 TRP A N 1
ATOM 677 C CA . TRP A 1 82 ? 5.997 -7.988 -10.239 1.00 64.81 82 TRP A CA 1
ATOM 678 C C . TRP A 1 82 ? 6.640 -8.768 -11.389 1.00 64.81 82 TRP A C 1
ATOM 680 O O . TRP A 1 82 ? 7.394 -8.198 -12.179 1.00 64.81 82 TRP A O 1
ATOM 690 N N . TYR A 1 83 ? 6.317 -10.056 -11.519 1.00 65.06 83 TYR A N 1
ATOM 691 C CA . TYR A 1 83 ? 6.765 -10.923 -12.604 1.00 65.06 83 TYR A CA 1
ATOM 692 C C . TYR A 1 83 ? 6.306 -10.385 -13.956 1.00 65.06 83 TYR A C 1
ATOM 694 O O . TYR A 1 83 ? 7.127 -10.231 -14.856 1.00 65.06 83 TYR A O 1
ATOM 702 N N . VAL A 1 84 ? 5.033 -10.018 -14.072 1.00 62.22 84 VAL A N 1
ATOM 703 C CA . VAL A 1 84 ? 4.442 -9.385 -15.246 1.00 62.22 84 VAL A CA 1
ATOM 704 C C . VAL A 1 84 ? 5.162 -8.073 -15.546 1.00 62.22 84 VAL A C 1
ATOM 706 O O . VAL A 1 84 ? 5.704 -7.947 -16.635 1.00 62.22 84 VAL A O 1
ATOM 709 N N . CYS A 1 85 ? 5.304 -7.150 -14.588 1.00 63.59 85 CYS A N 1
ATOM 710 C CA . CYS A 1 85 ? 6.058 -5.901 -14.783 1.00 63.59 85 CYS A CA 1
ATOM 711 C C . CYS A 1 85 ? 7.505 -6.138 -15.248 1.00 63.59 85 CYS A C 1
ATOM 713 O O . CYS A 1 85 ? 8.030 -5.383 -16.072 1.00 63.59 85 CYS A O 1
ATOM 715 N N . ARG A 1 86 ? 8.168 -7.177 -14.725 1.00 63.91 86 ARG A N 1
ATOM 716 C CA . ARG A 1 86 ? 9.533 -7.557 -15.106 1.00 63.91 86 ARG A CA 1
ATOM 717 C C . ARG A 1 86 ? 9.583 -8.118 -16.527 1.00 63.91 86 ARG A C 1
ATOM 719 O O . ARG A 1 86 ? 10.444 -7.713 -17.304 1.00 63.91 86 ARG A O 1
ATOM 726 N N . VAL A 1 87 ? 8.677 -9.034 -16.867 1.00 64.75 87 VAL A N 1
ATOM 727 C CA . VAL A 1 87 ? 8.604 -9.702 -18.177 1.00 64.75 87 VAL A CA 1
ATOM 728 C C . VAL A 1 87 ? 8.182 -8.722 -19.268 1.00 64.75 87 VAL A C 1
ATOM 730 O O . VAL A 1 87 ? 8.780 -8.706 -20.341 1.00 64.75 87 VAL A O 1
ATOM 733 N N . THR A 1 88 ? 7.228 -7.838 -18.983 1.00 62.91 88 THR A N 1
ATOM 734 C CA . THR A 1 88 ? 6.749 -6.829 -19.935 1.00 62.91 88 THR A CA 1
ATOM 735 C C . THR A 1 88 ? 7.642 -5.595 -20.008 1.00 62.91 88 THR A C 1
ATOM 737 O O . THR A 1 88 ? 7.331 -4.661 -20.745 1.00 62.91 88 THR A O 1
ATOM 740 N N . LYS A 1 89 ? 8.745 -5.551 -19.242 1.00 59.75 89 LYS A N 1
ATOM 741 C CA . LYS A 1 89 ? 9.616 -4.371 -19.082 1.00 59.75 89 LYS A CA 1
ATOM 742 C C . LYS A 1 89 ? 8.834 -3.097 -18.709 1.00 59.75 89 LYS A C 1
ATOM 744 O O . LYS A 1 89 ? 9.297 -1.983 -18.961 1.00 59.75 89 LYS A O 1
ATOM 749 N N . GLY A 1 90 ? 7.670 -3.242 -18.077 1.00 52.72 90 GLY A N 1
ATOM 750 C CA . GLY A 1 90 ? 6.770 -2.141 -17.743 1.00 52.72 90 GLY A CA 1
ATOM 751 C C . GLY A 1 90 ? 5.889 -1.635 -18.886 1.00 52.72 90 GLY A C 1
ATOM 752 O O . GLY A 1 90 ? 5.487 -0.476 -18.844 1.00 52.72 90 GLY A O 1
ATOM 753 N N . ALA A 1 91 ? 5.589 -2.453 -19.898 1.00 49.72 91 ALA A N 1
ATOM 754 C CA . ALA A 1 91 ? 4.453 -2.174 -20.772 1.00 49.72 91 ALA A CA 1
ATOM 755 C C . ALA A 1 91 ? 3.152 -2.321 -19.959 1.00 49.72 91 ALA A C 1
ATOM 757 O O . ALA A 1 91 ? 2.957 -3.344 -19.296 1.00 49.72 91 ALA A O 1
ATOM 758 N N . HIS A 1 92 ? 2.308 -1.282 -19.976 1.00 47.56 92 HIS A N 1
ATOM 759 C CA . HIS A 1 92 ? 0.985 -1.267 -19.340 1.00 47.56 92 HIS A CA 1
ATOM 760 C C . HIS A 1 92 ? 0.187 -2.508 -19.760 1.00 47.56 92 HIS A C 1
ATOM 762 O O . HIS A 1 92 ? -0.018 -2.729 -20.952 1.00 47.56 92 HIS A O 1
ATOM 768 N N . ILE A 1 93 ? -0.289 -3.290 -18.789 1.00 47.53 93 ILE A N 1
ATOM 769 C CA . ILE A 1 93 ? -1.380 -4.243 -19.009 1.00 47.53 93 ILE A CA 1
ATOM 770 C C . ILE A 1 93 ? -2.596 -3.669 -18.297 1.00 47.53 93 ILE A C 1
ATOM 772 O O . ILE A 1 93 ? -2.802 -3.871 -17.105 1.00 47.53 93 ILE A O 1
ATOM 776 N N . GLU A 1 94 ? -3.376 -2.904 -19.051 1.00 44.22 94 GLU A N 1
ATOM 777 C CA . GLU A 1 94 ? -4.762 -2.587 -18.728 1.00 44.22 94 GLU A CA 1
ATOM 778 C C . GLU A 1 94 ? -5.644 -3.596 -19.466 1.00 44.22 94 GLU A C 1
ATOM 780 O O . GLU A 1 94 ? -6.137 -3.314 -20.554 1.00 44.22 94 GLU A O 1
ATOM 785 N N . HIS A 1 95 ? -5.743 -4.811 -18.922 1.00 33.53 95 HIS A N 1
ATOM 786 C CA . HIS A 1 95 ? -6.907 -5.694 -19.060 1.00 33.53 95 HIS A CA 1
ATOM 787 C C . HIS A 1 95 ? -6.656 -7.017 -18.335 1.00 33.53 95 HIS A C 1
ATOM 789 O O . HIS A 1 95 ? -5.889 -7.855 -18.812 1.00 33.53 95 HIS A O 1
ATOM 795 N N . LEU A 1 96 ? -7.326 -7.184 -17.196 1.00 37.62 96 LEU A N 1
ATOM 796 C CA . LEU A 1 96 ? -8.237 -8.294 -16.894 1.00 37.62 96 LEU A CA 1
ATOM 797 C C . LEU A 1 96 ? -9.003 -7.960 -15.612 1.00 37.62 96 LEU A C 1
ATOM 799 O O . LEU A 1 96 ? -8.343 -7.551 -14.631 1.00 37.62 96 LEU A O 1
#

Sequence (96 aa):
MAPMQEKSFCVLEYAKCSSVTSVQRAFLRKYPDFTPRDFFLWDYVKDKVYVPPMPTMLQALQERITVAVTDIDVWTELDYRWYVCRVTKGAHIEHL

InterPro domains:
  IPR036397 Ribonuclease H superfamily [G3DSA:3.30.420.10] (3-94)

pLDDT: mean 70.04, std 12.06, range [33.53, 89.62]